Protein AF-A0A261R4B3-F1 (afdb_monomer_lite)

Secondary structure (DSSP, 8-state):
----TT-HHHHHHHTTTTSBGGGG-S-BSSSSPBPPEEEE-SSS-EEEEEEEEEE--EEEEEEEEEEEETTEEEEEEEEEEE--EEEEEEEEEE-TT-BEEEEEEEE-SSS-HHHHHHHHHS---

Sequence (125 aa):
MGLSPWSPTRNKLDAQVGKNIKELLPKWPEPNGATPFVKQEDAQTKSYTYIYGYEAAHYENKGYQVMTAPGIIQNGRYDEYVPESTDCWVIFYTNNEGTILRYKMITNGKINYNSCGRYISGYGF

pLDDT: mean 87.18, std 8.68, range [49.59, 97.44]

Organism: NCBI:txid1416803

Radius of gyration: 20.32 Å; chains: 1; bounding box: 42×30×66 Å

Structure (mmCIF, N/CA/C/O backbone):
data_AF-A0A261R4B3-F1
#
_entry.id   AF-A0A261R4B3-F1
#
loop_
_atom_site.group_PDB
_atom_site.id
_atom_site.type_symbol
_atom_site.label_atom_id
_atom_site.label_alt_id
_atom_site.label_comp_id
_atom_site.label_asym_id
_atom_site.label_entity_id
_atom_site.label_seq_id
_atom_site.pdbx_PDB_ins_code
_atom_site.Cartn_x
_atom_site.Cartn_y
_atom_site.Cartn_z
_atom_site.occupancy
_atom_site.B_iso_or_equiv
_atom_site.auth_seq_id
_atom_site.auth_comp_id
_atom_site.auth_asym_id
_atom_site.auth_atom_id
_atom_site.pdbx_PDB_model_num
ATOM 1 N N . MET A 1 1 ? -9.690 6.364 -12.917 1.00 49.59 1 MET A N 1
ATOM 2 C CA . MET A 1 1 ? -10.508 5.131 -12.960 1.00 49.59 1 MET A CA 1
ATOM 3 C C . MET A 1 1 ? -10.272 4.386 -11.657 1.00 49.59 1 MET A C 1
ATOM 5 O O . MET A 1 1 ? -9.134 4.024 -11.418 1.00 49.59 1 MET A O 1
ATOM 9 N N . GLY A 1 2 ? -11.269 4.299 -10.772 1.00 64.69 2 GLY A N 1
ATOM 10 C CA . GLY A 1 2 ? -11.130 3.654 -9.455 1.00 64.69 2 GLY A CA 1
ATOM 11 C C . GLY A 1 2 ? -11.307 2.133 -9.512 1.00 64.69 2 GLY A C 1
ATOM 12 O O . GLY A 1 2 ? -11.559 1.578 -10.580 1.00 64.69 2 GLY A O 1
ATOM 13 N N . LEU A 1 3 ? -11.196 1.464 -8.360 1.00 70.19 3 LEU A N 1
ATOM 14 C CA . LEU A 1 3 ? -11.479 0.030 -8.243 1.00 70.19 3 LEU A CA 1
ATOM 15 C C . LEU A 1 3 ? -12.927 -0.279 -8.653 1.00 70.19 3 LEU A C 1
ATOM 17 O O . LEU A 1 3 ? -13.864 0.394 -8.213 1.00 70.19 3 LEU A O 1
ATOM 21 N N . SER A 1 4 ? -13.108 -1.337 -9.450 1.00 72.94 4 SER A N 1
ATOM 22 C CA . SER A 1 4 ? -14.438 -1.867 -9.772 1.00 72.94 4 SER A CA 1
ATOM 23 C C . SER A 1 4 ? -15.224 -2.176 -8.484 1.00 72.94 4 SER A C 1
ATOM 25 O O . SER A 1 4 ? -14.633 -2.710 -7.541 1.00 72.94 4 SER A O 1
ATOM 27 N N . PRO A 1 5 ? -16.543 -1.898 -8.425 1.00 72.12 5 PRO A N 1
ATOM 28 C CA . PRO A 1 5 ? -17.409 -2.321 -7.319 1.00 72.12 5 PRO A CA 1
ATOM 29 C C . PRO A 1 5 ? -17.355 -3.826 -7.029 1.00 72.12 5 PRO A C 1
ATOM 31 O O . PRO A 1 5 ? -17.554 -4.233 -5.895 1.00 72.12 5 PRO A O 1
ATOM 34 N N . TRP A 1 6 ? -17.035 -4.637 -8.039 1.00 70.38 6 TRP A N 1
ATOM 35 C CA . TRP A 1 6 ? -16.936 -6.095 -7.931 1.00 70.38 6 TRP A CA 1
ATOM 36 C C . TRP A 1 6 ? -15.504 -6.591 -7.697 1.00 70.38 6 TRP A C 1
ATOM 38 O O . TRP A 1 6 ? -15.246 -7.790 -7.755 1.00 70.38 6 TRP A O 1
ATOM 48 N N . SER A 1 7 ? -14.546 -5.685 -7.474 1.00 80.62 7 SER A N 1
ATOM 49 C CA . SER A 1 7 ? -13.148 -6.058 -7.269 1.00 80.62 7 SER A CA 1
ATOM 50 C C . SER A 1 7 ? -12.967 -6.759 -5.914 1.00 80.62 7 SER A C 1
ATOM 52 O O . SER A 1 7 ? -13.262 -6.155 -4.878 1.00 80.62 7 SER A O 1
ATOM 54 N N . PRO A 1 8 ? -12.394 -7.980 -5.870 1.00 82.31 8 PRO A N 1
ATOM 55 C CA . PRO A 1 8 ? -12.018 -8.631 -4.612 1.00 82.31 8 PRO A CA 1
ATOM 56 C C . PRO A 1 8 ? -11.091 -7.764 -3.750 1.00 82.31 8 PRO A C 1
ATOM 58 O O . PRO A 1 8 ? -11.144 -7.811 -2.522 1.00 82.31 8 PRO A O 1
ATOM 61 N N . THR A 1 9 ? -10.267 -6.929 -4.389 1.00 86.19 9 THR A N 1
ATOM 62 C CA . THR A 1 9 ? -9.414 -5.941 -3.720 1.00 86.19 9 THR A CA 1
ATOM 63 C C . THR A 1 9 ? -10.235 -4.897 -2.983 1.00 86.19 9 THR A C 1
ATOM 65 O O . THR A 1 9 ? -9.964 -4.623 -1.817 1.00 86.19 9 THR A O 1
ATOM 68 N N . ARG A 1 10 ? -11.261 -4.345 -3.641 1.00 87.06 10 ARG A N 1
ATOM 69 C CA . ARG A 1 10 ? -12.165 -3.374 -3.026 1.00 87.06 10 ARG A CA 1
ATOM 70 C C . ARG A 1 10 ? -12.884 -3.987 -1.830 1.00 87.06 10 ARG A C 1
ATOM 72 O O . ARG A 1 10 ? -12.834 -3.405 -0.759 1.00 87.06 10 ARG A O 1
ATOM 79 N N . ASN A 1 11 ? -13.438 -5.191 -1.975 1.00 87.56 11 ASN A N 1
ATOM 80 C CA . ASN A 1 11 ? -14.120 -5.880 -0.875 1.00 87.56 11 ASN A CA 1
ATOM 81 C C . ASN A 1 11 ? -13.196 -6.099 0.333 1.00 87.56 11 ASN A C 1
ATOM 83 O O . ASN A 1 11 ? -13.607 -5.886 1.470 1.00 87.56 11 ASN A O 1
ATOM 87 N N . LYS A 1 12 ? -11.929 -6.480 0.104 1.00 88.31 12 LYS A N 1
ATOM 88 C CA . LYS A 1 12 ? -10.945 -6.625 1.187 1.00 88.31 12 LYS A CA 1
ATOM 89 C C . LYS A 1 12 ? -10.618 -5.305 1.888 1.00 88.31 12 LYS A C 1
ATOM 91 O O . LYS A 1 12 ? -10.392 -5.332 3.096 1.00 88.31 12 LYS A O 1
ATOM 96 N N . LEU A 1 13 ? -10.555 -4.195 1.149 1.00 90.69 13 LEU A N 1
ATOM 97 C CA . LEU A 1 13 ? -10.298 -2.857 1.693 1.00 90.69 13 LEU A CA 1
ATOM 98 C C . LEU A 1 13 ? -11.517 -2.313 2.448 1.00 90.69 13 LEU A C 1
ATOM 100 O O . LEU A 1 13 ? -11.375 -1.853 3.579 1.00 90.69 13 LEU A O 1
ATOM 104 N N . ASP A 1 14 ? -12.707 -2.431 1.856 1.00 91.75 14 ASP A N 1
ATOM 105 C CA . ASP A 1 14 ? -13.984 -2.035 2.456 1.00 91.75 14 ASP A CA 1
ATOM 106 C C . ASP A 1 14 ? -14.217 -2.791 3.776 1.00 91.75 14 ASP A C 1
ATOM 108 O O . ASP A 1 14 ? -14.617 -2.186 4.765 1.00 91.75 14 ASP A O 1
ATOM 112 N N . ALA A 1 15 ? -13.853 -4.078 3.844 1.00 91.81 15 ALA A N 1
ATOM 113 C CA . ALA A 1 15 ? -13.945 -4.885 5.063 1.00 91.81 15 ALA A CA 1
ATOM 114 C C . ALA A 1 15 ? -13.039 -4.419 6.221 1.00 91.81 15 ALA A C 1
ATOM 116 O O . ALA A 1 15 ? -13.208 -4.906 7.340 1.00 91.81 15 ALA A O 1
ATOM 117 N N . GLN A 1 16 ? -12.070 -3.526 5.976 1.00 94.19 16 GLN A N 1
ATOM 118 C CA . GLN A 1 16 ? -11.247 -2.943 7.042 1.00 94.19 16 GLN A CA 1
ATOM 119 C C . GLN A 1 16 ? -11.835 -1.651 7.605 1.00 94.19 16 GLN A C 1
ATOM 121 O O . GLN A 1 16 ? -11.477 -1.251 8.709 1.00 94.19 16 GLN A O 1
ATOM 126 N N . VAL A 1 17 ? -12.729 -0.982 6.876 1.00 95.38 17 VAL A N 1
ATOM 127 C CA . VAL A 1 17 ? -13.361 0.243 7.367 1.00 95.38 17 VAL A CA 1
ATOM 128 C C . VAL A 1 17 ? -14.223 -0.095 8.587 1.00 95.38 17 VAL A C 1
ATOM 130 O O . VAL A 1 17 ? -15.002 -1.042 8.570 1.00 95.38 17 VAL A O 1
ATOM 133 N N . GLY A 1 18 ? -14.050 0.664 9.668 1.00 95.25 18 GLY A N 1
ATOM 134 C CA . GLY A 1 18 ? -14.687 0.430 10.965 1.00 95.25 18 GLY A CA 1
ATOM 135 C C . GLY A 1 18 ? -13.922 -0.513 11.898 1.00 95.25 18 GLY A C 1
ATOM 136 O O . GLY A 1 18 ? -14.236 -0.557 13.085 1.00 95.25 18 GLY A O 1
ATOM 137 N N . LYS A 1 19 ? -12.896 -1.225 11.415 1.00 96.19 19 LYS A N 1
ATOM 138 C CA . LYS A 1 19 ? -12.035 -2.062 12.263 1.00 96.19 19 LYS A CA 1
ATOM 139 C C . LYS A 1 19 ? -10.927 -1.258 12.923 1.00 96.19 19 LYS A C 1
ATOM 141 O O . LYS A 1 19 ? -10.591 -0.154 12.486 1.00 96.19 19 LYS A O 1
ATOM 146 N N . ASN A 1 20 ? -10.325 -1.831 13.963 1.00 96.50 20 ASN A N 1
ATOM 147 C CA . ASN A 1 20 ? -9.154 -1.228 14.580 1.00 96.50 20 ASN A CA 1
ATOM 148 C C . ASN A 1 20 ? -7.892 -1.572 13.780 1.00 96.50 20 ASN A C 1
ATOM 150 O O . ASN A 1 20 ? -7.638 -2.731 13.462 1.00 96.50 20 ASN A O 1
ATOM 154 N N . ILE A 1 21 ? -7.053 -0.572 13.514 1.00 95.44 21 ILE A N 1
ATOM 155 C CA . ILE A 1 21 ? -5.805 -0.726 12.761 1.00 95.44 21 ILE A CA 1
ATOM 156 C C . ILE A 1 21 ? -4.845 -1.748 13.375 1.00 95.44 21 ILE A C 1
ATOM 158 O O . ILE A 1 21 ? -4.040 -2.327 12.652 1.00 95.44 21 ILE A O 1
ATOM 162 N N . LYS A 1 22 ? -4.949 -2.019 14.685 1.00 93.44 22 LYS A N 1
ATOM 163 C CA . LYS A 1 22 ? -4.167 -3.058 15.372 1.00 93.44 22 LYS A CA 1
ATOM 164 C C . LYS A 1 22 ? -4.367 -4.454 14.779 1.00 93.44 22 LYS A C 1
ATOM 166 O O . LYS A 1 22 ? -3.447 -5.253 14.867 1.00 93.44 22 LYS A O 1
ATOM 171 N N . GLU A 1 23 ? -5.510 -4.727 14.148 1.00 91.62 23 GLU A N 1
ATOM 172 C CA . GLU A 1 23 ? -5.768 -5.992 13.443 1.00 91.62 23 GLU A CA 1
ATOM 173 C C . GLU A 1 23 ? -4.944 -6.142 12.153 1.00 91.62 23 GLU A C 1
ATOM 175 O O . GLU A 1 23 ? -4.808 -7.247 11.639 1.00 91.62 23 GLU A O 1
ATOM 180 N N . LEU A 1 24 ? -4.403 -5.041 11.614 1.00 89.69 24 LEU A N 1
ATOM 181 C CA . LEU A 1 24 ? -3.576 -5.024 10.398 1.00 89.69 24 LEU A CA 1
ATOM 182 C C . LEU A 1 24 ? -2.076 -4.910 10.712 1.00 89.69 24 LEU A C 1
ATOM 184 O O . LEU A 1 24 ? -1.248 -4.894 9.805 1.00 89.69 24 LEU A O 1
ATOM 188 N N . LEU A 1 25 ? -1.713 -4.770 11.988 1.00 88.62 25 LEU A N 1
ATOM 189 C CA . LEU A 1 25 ? -0.331 -4.610 12.421 1.00 88.62 25 LEU A CA 1
ATOM 190 C C . LEU A 1 25 ? 0.275 -5.959 12.838 1.00 88.62 25 LEU A C 1
ATOM 192 O O . LEU A 1 25 ? -0.432 -6.812 13.363 1.00 88.62 25 LEU A O 1
ATOM 196 N N . PRO A 1 26 ? 1.598 -6.140 12.678 1.00 86.00 26 PRO A N 1
ATOM 197 C CA . PRO A 1 26 ? 2.552 -5.185 12.113 1.00 86.00 26 PRO A CA 1
ATOM 198 C C . PRO A 1 26 ? 2.559 -5.176 10.582 1.00 86.00 26 PRO A C 1
ATOM 200 O O . PRO A 1 26 ? 3.179 -4.290 10.003 1.00 86.00 26 PRO A O 1
ATOM 203 N N . LYS A 1 27 ? 1.917 -6.159 9.939 1.00 90.31 27 LYS A N 1
ATOM 204 C CA . LYS A 1 27 ? 1.940 -6.358 8.494 1.00 90.31 27 LYS A CA 1
ATOM 205 C C . LYS A 1 27 ? 0.554 -6.665 7.960 1.00 90.31 27 LYS A C 1
ATOM 207 O O . LYS A 1 27 ? -0.175 -7.464 8.535 1.00 90.31 27 LYS A O 1
ATOM 212 N N . TRP A 1 28 ? 0.247 -6.123 6.790 1.00 91.50 28 TRP A N 1
ATOM 213 C CA . TRP A 1 28 ? -0.990 -6.434 6.086 1.00 91.50 28 TRP A CA 1
ATOM 214 C C . TRP A 1 28 ? -0.772 -6.406 4.572 1.00 91.50 28 TRP A C 1
ATOM 216 O O . TRP A 1 28 ? 0.099 -5.654 4.137 1.00 91.50 28 TRP A O 1
ATOM 226 N N . PRO A 1 29 ? -1.515 -7.218 3.790 1.00 86.06 29 PRO A N 1
ATOM 227 C CA . PRO A 1 29 ? -2.303 -8.371 4.245 1.00 86.06 29 PRO A CA 1
ATOM 228 C C . PRO A 1 29 ? -1.408 -9.562 4.618 1.00 86.06 29 PRO A C 1
ATOM 230 O O . PRO A 1 29 ? -0.393 -9.810 3.976 1.00 86.06 29 PRO A O 1
ATOM 233 N N . GLU A 1 30 ? -1.786 -10.346 5.622 1.00 80.62 30 GLU A N 1
ATOM 234 C CA . GLU A 1 30 ? -1.027 -11.552 5.970 1.00 80.62 30 GLU A CA 1
ATOM 235 C C . GLU A 1 30 ? -1.178 -12.677 4.927 1.00 80.62 30 GLU A C 1
ATOM 237 O O . GLU A 1 30 ? -2.226 -12.785 4.278 1.00 80.62 30 GLU A O 1
ATOM 242 N N . PRO A 1 31 ? -0.150 -13.537 4.756 1.00 70.81 31 PRO A N 1
ATOM 243 C CA . PRO A 1 31 ? 1.155 -13.531 5.442 1.00 70.81 31 PRO A CA 1
ATOM 244 C C . PRO A 1 31 ? 2.227 -12.657 4.760 1.00 70.81 31 PRO A C 1
ATOM 246 O O . PRO A 1 31 ? 3.261 -12.365 5.356 1.00 70.81 31 PRO A O 1
ATOM 249 N N . ASN A 1 32 ? 1.987 -12.209 3.525 1.00 73.06 32 ASN A N 1
ATOM 250 C CA . ASN A 1 32 ? 2.978 -11.523 2.680 1.00 73.06 32 ASN A CA 1
ATOM 251 C C . ASN A 1 32 ? 2.919 -9.989 2.799 1.00 73.06 32 ASN A C 1
ATOM 253 O O . ASN A 1 32 ? 3.269 -9.267 1.866 1.00 73.06 32 ASN A O 1
ATOM 257 N N . GLY A 1 33 ? 2.417 -9.496 3.928 1.00 80.31 33 GLY A N 1
ATOM 258 C CA . GLY A 1 33 ? 2.064 -8.097 4.114 1.00 80.31 33 GLY A CA 1
ATOM 259 C C . GLY A 1 33 ? 3.270 -7.182 4.266 1.00 80.31 33 GLY A C 1
ATOM 260 O O . GLY A 1 33 ? 4.342 -7.599 4.711 1.00 80.31 33 GLY A O 1
ATOM 261 N N . ALA A 1 34 ? 3.077 -5.908 3.941 1.00 86.56 34 ALA A N 1
ATOM 262 C CA . ALA A 1 34 ? 4.072 -4.868 4.176 1.00 86.56 34 ALA A CA 1
ATOM 263 C C . ALA A 1 34 ? 3.928 -4.301 5.593 1.00 86.56 34 ALA A C 1
ATOM 265 O O . ALA A 1 34 ? 2.829 -4.279 6.143 1.00 86.56 34 ALA A O 1
ATOM 266 N N . THR A 1 35 ? 5.019 -3.808 6.179 1.00 92.12 35 THR A N 1
ATOM 267 C CA . THR A 1 35 ? 4.944 -2.998 7.403 1.00 92.12 35 THR A CA 1
ATOM 268 C C . THR A 1 35 ? 4.522 -1.576 7.029 1.00 92.12 35 THR A C 1
ATOM 270 O O . THR A 1 35 ? 5.078 -1.032 6.070 1.00 92.12 35 THR A O 1
ATOM 273 N N . PRO A 1 36 ? 3.570 -0.944 7.736 1.00 94.44 36 PRO A N 1
ATOM 274 C CA . PRO A 1 36 ? 3.121 0.383 7.361 1.00 94.44 36 PRO A CA 1
ATOM 275 C C . PRO A 1 36 ? 4.084 1.476 7.825 1.00 94.44 36 PRO A C 1
ATOM 277 O O . PRO A 1 36 ? 4.631 1.431 8.927 1.00 94.44 36 PRO A O 1
ATOM 280 N N . PHE A 1 37 ? 4.175 2.533 7.027 1.00 94.12 37 PHE A N 1
ATOM 281 C CA . PHE A 1 37 ? 4.661 3.832 7.473 1.00 94.12 37 PHE A CA 1
ATOM 282 C C . PHE A 1 37 ? 3.529 4.572 8.180 1.00 94.12 37 PHE A C 1
ATOM 284 O O . PHE A 1 37 ? 2.435 4.709 7.627 1.00 94.12 37 PHE A O 1
ATOM 291 N N . VAL A 1 38 ? 3.786 5.050 9.395 1.00 95.19 38 VAL A N 1
ATOM 292 C CA . VAL A 1 38 ? 2.785 5.736 10.218 1.00 95.19 38 VAL A CA 1
ATOM 293 C C . VAL A 1 38 ? 3.074 7.228 10.240 1.00 95.19 38 VAL A C 1
ATOM 295 O O . VAL A 1 38 ? 4.199 7.637 10.526 1.00 95.19 38 VAL A O 1
ATOM 298 N N . LYS A 1 39 ? 2.058 8.047 9.968 1.00 94.94 39 LYS A N 1
ATOM 299 C CA . LYS A 1 39 ? 2.171 9.507 9.983 1.00 94.94 39 LYS A CA 1
ATOM 300 C C . LYS A 1 39 ? 0.942 10.138 10.640 1.00 94.94 39 LYS A C 1
ATOM 302 O O . LYS A 1 39 ? -0.172 9.647 10.495 1.00 94.94 39 LYS A O 1
ATOM 307 N N . GLN A 1 40 ? 1.139 11.234 11.369 1.00 93.81 40 GLN A N 1
ATOM 308 C CA . GLN A 1 40 ? 0.037 12.087 11.817 1.00 93.81 40 GLN A CA 1
ATOM 309 C C . GLN A 1 40 ? -0.363 13.021 10.663 1.00 93.81 40 GLN A C 1
ATOM 311 O O . GLN A 1 40 ? 0.490 13.739 10.139 1.00 93.81 40 GLN A O 1
ATOM 316 N N . GLU A 1 41 ? -1.631 13.005 10.253 1.00 91.62 41 GLU A N 1
ATOM 317 C CA . GLU A 1 41 ? -2.136 13.883 9.185 1.00 91.62 41 GLU A CA 1
ATOM 318 C C . GLU A 1 41 ? -2.646 15.214 9.754 1.00 91.62 41 GLU A C 1
ATOM 320 O O . GLU A 1 41 ? -2.357 16.275 9.209 1.00 91.62 41 GLU A O 1
ATOM 325 N N . ASP A 1 42 ? -3.362 15.157 10.879 1.00 92.75 42 ASP A N 1
ATOM 326 C CA . ASP A 1 42 ? -3.900 16.307 11.616 1.00 92.75 42 ASP A CA 1
ATOM 327 C C . ASP A 1 42 ? -4.085 15.941 13.103 1.00 92.75 42 ASP A C 1
ATOM 329 O O . ASP A 1 42 ? -3.681 14.863 13.517 1.00 92.75 42 ASP A O 1
ATOM 333 N N . ALA A 1 43 ? -4.685 16.794 13.940 1.00 92.25 43 ALA A N 1
ATOM 334 C CA . ALA A 1 43 ? -4.836 16.529 15.381 1.00 92.25 43 ALA A CA 1
ATOM 335 C C . ALA A 1 43 ? -5.715 15.303 15.741 1.00 92.25 43 ALA A C 1
ATOM 337 O O . ALA A 1 43 ? -5.673 14.822 16.876 1.00 92.25 43 ALA A O 1
ATOM 338 N N . GLN A 1 44 ? -6.528 14.807 14.807 1.00 92.25 44 GLN A N 1
ATOM 339 C CA . GLN A 1 44 ? -7.506 13.736 15.027 1.00 92.25 44 GLN A CA 1
ATOM 340 C C . GLN A 1 44 ? -7.276 12.504 14.144 1.00 92.25 44 GLN A C 1
ATOM 342 O O . GLN A 1 44 ? -7.876 11.457 14.403 1.00 92.25 44 GLN A O 1
ATOM 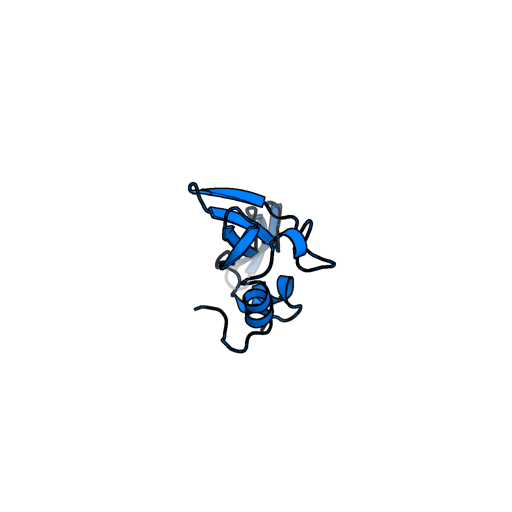347 N N . THR A 1 45 ? -6.399 12.610 13.142 1.00 94.12 45 THR A N 1
ATOM 348 C CA . THR A 1 45 ? -6.211 11.593 12.108 1.00 94.12 45 THR A CA 1
ATOM 349 C C . THR A 1 45 ? -4.765 11.118 12.007 1.00 94.12 45 THR A C 1
ATOM 351 O O . THR A 1 45 ? -3.833 11.912 11.847 1.00 94.12 45 THR A O 1
ATOM 354 N N . LYS A 1 46 ? -4.586 9.794 11.992 1.00 96.75 46 LYS A N 1
ATOM 355 C CA . LYS A 1 46 ? -3.328 9.127 11.622 1.00 96.75 46 LYS A CA 1
ATOM 356 C C . LYS A 1 46 ? -3.488 8.391 10.299 1.00 96.75 46 LYS A C 1
ATOM 358 O O . LYS A 1 46 ? -4.568 7.889 9.995 1.00 96.75 46 LYS A O 1
ATOM 363 N N . SER A 1 47 ? -2.418 8.309 9.522 1.00 96.44 47 SER A N 1
ATO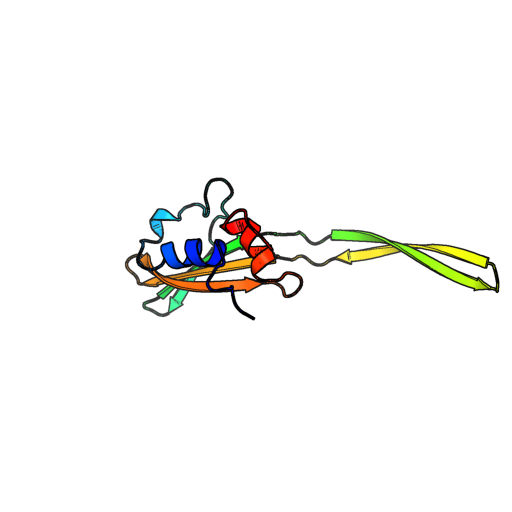M 364 C CA . SER A 1 47 ? -2.342 7.494 8.316 1.00 96.44 47 SER A CA 1
ATOM 365 C C . SER A 1 47 ? -1.370 6.330 8.507 1.00 96.44 47 SER A C 1
ATOM 367 O O . SER A 1 47 ? -0.311 6.470 9.120 1.00 96.44 47 SER A O 1
ATOM 369 N N . TYR A 1 48 ? -1.755 5.169 7.980 1.00 96.81 48 TYR A N 1
ATOM 370 C CA . TYR A 1 48 ? -0.959 3.944 7.942 1.00 96.81 48 TYR A CA 1
ATOM 371 C C . TYR A 1 48 ? -0.799 3.535 6.482 1.00 96.81 48 TYR A C 1
ATOM 373 O O . TYR A 1 48 ? -1.772 3.139 5.837 1.00 96.81 48 TYR A O 1
ATOM 381 N N . THR A 1 49 ? 0.415 3.679 5.955 1.00 95.00 49 THR A N 1
ATOM 382 C CA . THR A 1 49 ? 0.718 3.517 4.529 1.00 95.00 49 THR A CA 1
ATOM 383 C C . THR A 1 49 ? 1.486 2.230 4.276 1.00 95.00 49 THR A C 1
ATOM 385 O O . THR A 1 49 ? 2.641 2.109 4.670 1.00 95.00 49 THR A O 1
ATOM 388 N N . TYR A 1 50 ? 0.858 1.298 3.571 1.00 93.25 50 TYR A N 1
ATOM 389 C CA . TYR A 1 50 ? 1.439 0.041 3.114 1.00 93.25 50 TYR A CA 1
ATOM 390 C C . TYR A 1 50 ? 1.932 0.197 1.672 1.00 93.25 50 TYR A C 1
ATOM 392 O O . TYR A 1 50 ? 1.177 0.648 0.807 1.00 93.25 50 TYR A O 1
ATOM 400 N N . ILE A 1 51 ? 3.189 -0.169 1.430 1.00 91.62 51 ILE A N 1
ATOM 401 C CA . ILE A 1 51 ? 3.904 -0.007 0.157 1.00 91.62 51 ILE A CA 1
ATOM 402 C C . ILE A 1 51 ? 4.165 -1.394 -0.436 1.00 91.62 51 ILE A C 1
ATOM 404 O O . ILE A 1 51 ? 4.697 -2.257 0.261 1.00 91.62 51 ILE A O 1
ATOM 408 N N . TYR A 1 52 ? 3.814 -1.606 -1.707 1.00 89.94 52 TYR A N 1
ATOM 409 C CA . TYR A 1 52 ? 4.040 -2.879 -2.407 1.00 89.94 52 TYR A CA 1
ATOM 410 C C . TYR A 1 52 ? 4.655 -2.685 -3.788 1.00 89.94 52 TYR A C 1
ATOM 412 O O . TYR A 1 52 ? 4.460 -1.646 -4.419 1.00 89.94 52 TYR A O 1
ATOM 420 N N . GLY A 1 53 ? 5.354 -3.726 -4.255 1.00 86.69 53 GLY A N 1
ATOM 421 C CA . GLY A 1 53 ? 6.070 -3.701 -5.530 1.00 86.69 53 GLY A CA 1
ATOM 422 C C . GLY A 1 53 ? 7.204 -2.682 -5.510 1.00 86.69 53 GLY A C 1
ATOM 423 O O . GLY A 1 53 ? 7.307 -1.867 -6.416 1.00 86.69 53 GLY A O 1
ATOM 424 N N . TYR A 1 54 ? 7.982 -2.651 -4.422 1.00 84.06 54 TYR A N 1
ATOM 425 C CA . TYR A 1 54 ? 9.178 -1.816 -4.363 1.00 84.06 54 TYR A CA 1
ATOM 426 C C . TYR A 1 54 ? 10.256 -2.409 -5.272 1.00 84.06 54 TYR A C 1
ATOM 428 O O . TYR A 1 54 ? 10.675 -3.551 -5.077 1.00 84.06 54 TYR A O 1
ATOM 436 N N . GLU A 1 55 ? 10.718 -1.608 -6.222 1.00 83.31 55 GLU A N 1
ATOM 437 C CA . GLU A 1 55 ? 11.839 -1.899 -7.104 1.00 83.31 55 GLU A CA 1
ATOM 438 C C . GLU A 1 55 ? 12.932 -0.860 -6.855 1.00 83.31 55 GLU A C 1
ATOM 440 O O . GLU A 1 55 ? 12.716 0.343 -7.026 1.00 83.31 55 GLU A O 1
ATOM 445 N N . ALA A 1 56 ? 14.113 -1.316 -6.434 1.00 85.06 56 ALA A N 1
ATOM 446 C CA . ALA A 1 56 ? 15.259 -0.438 -6.238 1.00 85.06 56 ALA A CA 1
ATOM 447 C C . ALA A 1 56 ? 15.786 0.083 -7.585 1.00 85.06 56 ALA A C 1
ATOM 449 O O . ALA A 1 56 ? 15.698 -0.600 -8.610 1.00 85.06 56 ALA A O 1
ATOM 450 N N . ALA A 1 57 ? 16.374 1.281 -7.571 1.00 87.38 57 ALA A N 1
ATOM 451 C CA . ALA A 1 57 ? 17.011 1.846 -8.754 1.00 87.38 57 ALA A CA 1
ATOM 452 C C . ALA A 1 57 ? 18.131 0.926 -9.266 1.00 87.38 57 ALA A C 1
ATOM 454 O O . ALA A 1 57 ? 18.951 0.439 -8.484 1.00 87.38 57 ALA A O 1
ATOM 455 N N . HIS A 1 58 ? 18.180 0.710 -10.576 1.00 89.44 58 HIS A N 1
ATOM 456 C CA . HIS A 1 58 ? 19.167 -0.156 -11.216 1.00 89.44 58 HIS A CA 1
ATOM 457 C C . HIS A 1 58 ? 19.420 0.267 -12.668 1.00 89.44 58 HIS A C 1
ATOM 459 O O . HIS A 1 58 ? 18.743 1.141 -13.204 1.00 89.44 58 HIS A O 1
ATOM 465 N N . TYR A 1 59 ? 20.424 -0.337 -13.301 1.00 91.00 59 TYR A N 1
ATOM 466 C CA . TYR A 1 59 ? 20.671 -0.188 -14.733 1.00 91.00 59 TYR A CA 1
ATOM 467 C C . TYR A 1 59 ? 20.205 -1.447 -15.462 1.00 91.00 59 TYR A C 1
ATOM 469 O O . TYR A 1 59 ? 20.566 -2.557 -15.069 1.00 91.00 59 TYR A O 1
ATOM 477 N N . GLU A 1 60 ? 19.421 -1.274 -16.523 1.00 91.62 60 GLU A N 1
ATOM 478 C CA . GLU A 1 60 ? 19.024 -2.352 -17.428 1.00 91.62 60 GLU A CA 1
ATOM 479 C C . GLU A 1 60 ? 19.841 -2.284 -18.717 1.00 91.62 60 GLU A C 1
ATOM 481 O O . GLU A 1 60 ? 19.917 -1.242 -19.368 1.00 91.62 60 GLU A O 1
ATOM 486 N N . ASN A 1 61 ? 20.416 -3.411 -19.133 1.00 92.62 61 ASN A N 1
ATOM 487 C CA . ASN A 1 61 ? 21.098 -3.490 -20.419 1.00 92.62 61 ASN A CA 1
ATOM 488 C C . ASN A 1 61 ? 20.069 -3.694 -21.538 1.00 92.62 61 ASN A C 1
ATOM 490 O O . ASN A 1 61 ? 19.422 -4.743 -21.601 1.00 92.62 61 ASN A O 1
ATOM 494 N N . LYS A 1 62 ? 19.928 -2.715 -22.439 1.00 89.56 62 LYS A N 1
ATOM 495 C CA . LYS A 1 62 ? 19.008 -2.801 -23.580 1.00 89.56 62 LYS A CA 1
ATOM 496 C C . LYS A 1 62 ? 19.745 -2.931 -24.901 1.00 89.56 62 LYS A C 1
ATOM 498 O O . LYS A 1 62 ? 20.755 -2.276 -25.159 1.00 89.56 62 LYS A O 1
ATOM 503 N N . GLY A 1 63 ? 19.213 -3.807 -25.750 1.00 90.44 63 GLY A N 1
ATOM 504 C CA . GLY A 1 63 ? 19.653 -3.964 -27.128 1.00 90.44 63 GLY A CA 1
ATOM 505 C C . GLY A 1 63 ? 18.935 -2.982 -28.046 1.00 90.44 63 GLY A C 1
ATOM 506 O O . GLY A 1 63 ? 17.749 -2.714 -27.869 1.00 90.44 63 GLY A O 1
ATOM 507 N N . TYR A 1 64 ? 19.641 -2.486 -29.056 1.00 86.56 64 TYR A N 1
ATOM 508 C CA . TYR A 1 64 ? 19.038 -1.713 -30.137 1.00 86.56 64 TYR A CA 1
ATOM 509 C C . TYR A 1 64 ? 19.590 -2.163 -31.487 1.00 86.56 64 TYR A C 1
ATOM 511 O O . TYR A 1 64 ? 20.703 -2.689 -31.580 1.00 86.56 64 TYR A O 1
ATOM 519 N N . GLN A 1 65 ? 18.792 -1.957 -32.532 1.00 89.00 65 GLN A N 1
ATOM 520 C CA . GLN A 1 65 ? 19.166 -2.246 -33.911 1.00 89.00 65 GLN A CA 1
ATOM 521 C C . GLN A 1 65 ? 19.035 -0.966 -34.729 1.00 89.00 65 GLN A C 1
ATOM 523 O O . GLN A 1 65 ? 17.996 -0.309 -34.685 1.00 89.00 65 GLN A O 1
ATOM 528 N N . VAL A 1 66 ? 20.077 -0.615 -35.480 1.00 87.06 66 VAL A N 1
ATOM 529 C CA . VAL A 1 66 ? 20.051 0.514 -36.418 1.00 87.06 66 VAL A CA 1
ATOM 530 C C . VAL A 1 66 ? 20.407 -0.001 -37.799 1.00 87.06 66 VAL A C 1
ATOM 532 O O . VAL A 1 66 ? 21.396 -0.713 -37.968 1.00 87.06 66 VAL A O 1
ATOM 535 N N . MET A 1 67 ? 19.612 0.372 -38.798 1.00 85.94 67 MET A N 1
ATOM 536 C CA . MET A 1 67 ? 19.988 0.177 -40.193 1.00 85.94 67 MET A CA 1
ATOM 537 C C . MET A 1 67 ? 20.946 1.302 -40.595 1.00 85.94 67 MET A C 1
ATOM 539 O O . MET A 1 67 ? 20.534 2.456 -40.693 1.00 85.94 67 MET A O 1
ATOM 543 N N . THR A 1 68 ? 22.224 0.980 -40.785 1.00 86.62 68 THR A N 1
ATOM 544 C CA . THR A 1 68 ? 23.266 1.972 -41.110 1.00 86.62 68 THR A CA 1
ATOM 545 C C . THR A 1 68 ? 23.431 2.177 -42.615 1.00 86.62 68 THR A C 1
ATOM 547 O O . THR A 1 68 ? 23.881 3.234 -43.047 1.00 86.62 68 THR A O 1
ATOM 550 N N . ALA A 1 69 ? 23.017 1.193 -43.416 1.00 84.25 69 ALA A N 1
ATOM 551 C CA . ALA A 1 69 ? 22.902 1.258 -44.871 1.00 84.25 69 ALA A CA 1
ATOM 552 C C . ALA A 1 69 ? 21.825 0.260 -45.346 1.00 84.25 69 ALA A C 1
ATOM 554 O O . ALA A 1 69 ? 21.460 -0.637 -44.579 1.00 84.25 69 ALA A O 1
ATOM 555 N N . PRO A 1 70 ? 21.311 0.359 -46.589 1.00 87.88 70 PRO A N 1
ATOM 556 C CA . PRO A 1 70 ? 20.358 -0.614 -47.118 1.00 87.88 70 PRO A CA 1
ATOM 557 C C . PRO A 1 70 ? 20.889 -2.049 -46.980 1.00 87.88 70 PRO A C 1
ATOM 559 O O . PRO A 1 70 ? 21.930 -2.390 -47.534 1.00 87.88 70 PRO A O 1
ATOM 562 N N . GLY A 1 71 ? 20.188 -2.879 -46.206 1.00 84.88 71 GLY A N 1
ATOM 563 C CA . GLY A 1 71 ? 20.572 -4.272 -45.951 1.00 84.88 71 GLY A CA 1
ATOM 564 C C . GLY A 1 71 ? 21.651 -4.490 -44.879 1.00 84.88 71 GLY A C 1
ATOM 565 O O . GLY A 1 71 ? 21.963 -5.643 -44.592 1.00 84.88 71 GLY A O 1
ATOM 566 N N . ILE A 1 72 ? 22.192 -3.437 -44.251 1.00 85.88 72 ILE A N 1
ATOM 567 C CA . ILE A 1 72 ? 23.176 -3.545 -43.160 1.00 85.88 72 ILE A CA 1
ATOM 568 C C . ILE A 1 72 ? 22.527 -3.129 -41.837 1.00 85.88 72 ILE A C 1
ATOM 570 O O . ILE A 1 72 ? 22.210 -1.957 -41.626 1.00 85.88 72 ILE A O 1
ATOM 574 N N . ILE A 1 73 ? 22.355 -4.098 -40.934 1.00 88.94 73 ILE A N 1
ATOM 575 C CA . ILE A 1 73 ? 21.838 -3.889 -39.576 1.00 88.94 73 ILE A CA 1
ATOM 576 C C . ILE A 1 73 ? 23.000 -3.974 -38.589 1.00 88.94 73 ILE A C 1
ATOM 578 O O . ILE A 1 73 ? 23.688 -4.992 -38.514 1.00 88.94 73 ILE A O 1
ATOM 582 N N . GLN A 1 74 ? 23.191 -2.920 -37.801 1.00 87.06 74 GLN A N 1
ATOM 583 C CA . GLN A 1 74 ? 24.116 -2.907 -36.678 1.00 87.06 74 GLN A CA 1
ATOM 584 C C . GLN A 1 74 ? 23.341 -3.095 -35.373 1.00 87.06 74 GLN A C 1
ATOM 586 O O . GLN A 1 74 ? 22.369 -2.389 -35.108 1.00 87.06 74 GLN A O 1
ATOM 591 N N . ASN A 1 75 ? 23.797 -4.040 -34.553 1.00 90.12 75 ASN A N 1
ATOM 592 C CA . ASN A 1 75 ? 23.261 -4.275 -33.217 1.00 90.12 75 ASN A CA 1
ATOM 593 C C . ASN A 1 75 ? 24.190 -3.639 -32.187 1.00 90.12 75 ASN A C 1
ATOM 595 O O . ASN A 1 75 ? 25.401 -3.860 -32.227 1.00 90.12 75 ASN A O 1
ATOM 599 N N . GLY A 1 76 ? 23.623 -2.886 -31.256 1.00 88.38 76 GLY A N 1
ATOM 600 C CA . GLY A 1 76 ? 24.350 -2.294 -30.142 1.00 88.38 76 GLY A CA 1
ATOM 601 C C . GLY A 1 76 ? 23.683 -2.598 -28.809 1.00 88.38 76 GLY A C 1
ATOM 602 O O . GLY A 1 76 ? 22.596 -3.179 -28.747 1.00 88.38 76 GLY A O 1
ATOM 603 N N . ARG A 1 77 ? 24.360 -2.206 -27.731 1.00 90.31 77 ARG A N 1
ATOM 604 C CA . ARG A 1 77 ? 23.838 -2.256 -26.365 1.00 90.31 77 ARG A CA 1
ATOM 605 C C . ARG A 1 77 ? 24.133 -0.938 -25.666 1.00 90.31 77 ARG A C 1
ATOM 607 O O . ARG A 1 77 ? 25.162 -0.324 -25.945 1.00 90.31 77 ARG A O 1
ATOM 614 N N . TYR A 1 78 ? 23.243 -0.525 -24.782 1.00 88.06 78 TYR A N 1
ATOM 615 C CA . TYR A 1 78 ? 23.473 0.570 -23.849 1.00 88.06 78 TYR A CA 1
ATOM 616 C C . TYR A 1 78 ? 22.823 0.231 -22.511 1.00 88.06 78 TYR A C 1
ATOM 618 O O . TYR A 1 78 ? 21.904 -0.590 -22.452 1.00 88.06 78 TYR A O 1
ATOM 626 N N . ASP A 1 79 ? 23.312 0.864 -21.454 1.00 91.81 79 ASP A N 1
ATOM 627 C CA . ASP A 1 79 ? 22.712 0.752 -20.133 1.00 91.81 79 ASP A CA 1
ATOM 628 C C . ASP A 1 79 ? 21.705 1.888 -19.954 1.00 91.81 79 ASP A C 1
ATOM 630 O O . ASP A 1 79 ? 22.038 3.067 -20.089 1.00 91.81 79 ASP A O 1
ATOM 634 N N . GLU A 1 80 ? 20.455 1.530 -19.682 1.00 90.00 80 GLU A N 1
ATOM 635 C CA . GLU A 1 80 ? 19.389 2.470 -19.365 1.00 90.00 80 GLU A CA 1
ATOM 636 C C . GLU A 1 80 ? 19.215 2.537 -17.849 1.00 90.00 80 GLU A C 1
ATOM 638 O O . GLU A 1 80 ? 19.065 1.512 -17.184 1.00 90.00 80 GLU A O 1
ATOM 643 N N . TYR A 1 81 ? 19.237 3.747 -17.292 1.00 88.94 81 TYR A N 1
ATOM 644 C CA . TYR A 1 81 ? 18.966 3.940 -15.873 1.00 88.94 81 TYR A CA 1
ATOM 645 C C . TYR A 1 81 ? 17.468 3.806 -15.592 1.00 88.94 81 TYR A C 1
ATOM 647 O O . TYR A 1 81 ? 16.660 4.582 -16.109 1.00 88.94 81 TYR A O 1
ATOM 655 N N . VAL A 1 82 ? 17.112 2.860 -14.726 1.00 85.62 82 VAL A N 1
ATOM 656 C CA . VAL A 1 82 ? 15.756 2.666 -14.217 1.00 85.62 82 VAL A CA 1
ATOM 657 C C . VAL A 1 82 ? 15.694 3.214 -12.786 1.00 85.62 82 VAL A C 1
ATOM 659 O O . VAL A 1 82 ? 16.35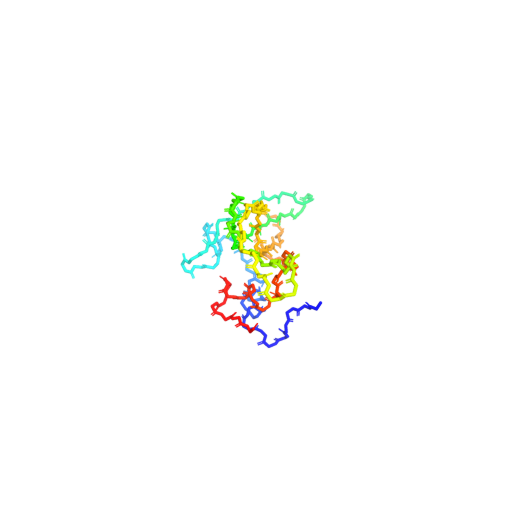1 2.673 -11.891 1.00 85.62 82 VAL A O 1
ATOM 662 N N . PRO A 1 83 ? 14.940 4.303 -12.539 1.00 84.25 83 PRO A N 1
ATOM 663 C CA . PRO A 1 83 ? 14.817 4.875 -11.203 1.00 84.25 83 PRO A CA 1
ATOM 664 C C . PRO A 1 83 ? 14.037 3.945 -10.271 1.00 84.25 83 PRO A C 1
ATOM 666 O O . PRO A 1 83 ? 13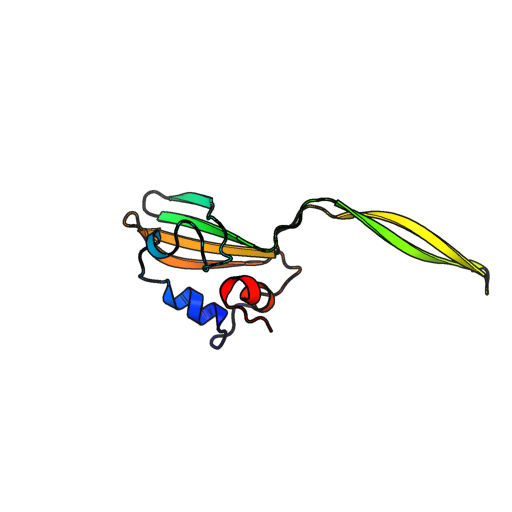.242 3.118 -10.723 1.00 84.25 83 PRO A O 1
ATOM 669 N N . GLU A 1 84 ? 14.228 4.129 -8.962 1.00 86.25 84 GLU A N 1
ATOM 670 C CA . GLU A 1 84 ? 13.451 3.399 -7.961 1.00 86.2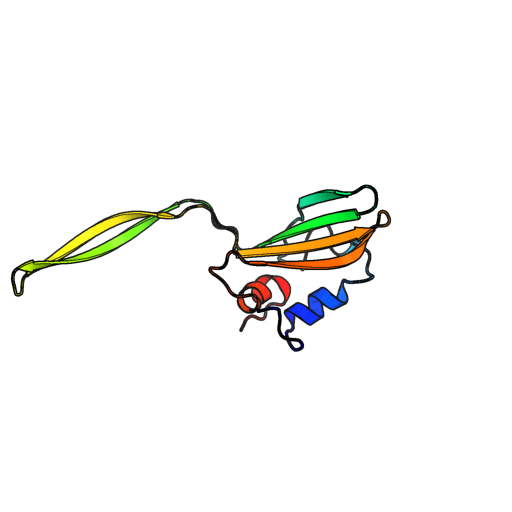5 84 GLU A CA 1
ATOM 671 C C . GLU A 1 84 ? 11.953 3.651 -8.139 1.00 86.25 84 GLU A C 1
ATOM 673 O O . GLU A 1 84 ? 11.516 4.746 -8.514 1.00 86.25 84 GLU A O 1
ATOM 678 N N . SER A 1 85 ? 11.147 2.627 -7.880 1.00 83.19 85 SER A N 1
ATOM 679 C CA . SER A 1 85 ? 9.706 2.763 -7.983 1.00 83.19 85 SER A CA 1
ATOM 680 C C . SER A 1 85 ? 8.967 1.882 -6.988 1.00 83.19 85 SER A C 1
ATOM 682 O O . SER A 1 85 ? 9.508 0.969 -6.374 1.00 83.19 85 SER A O 1
ATOM 684 N N . THR A 1 86 ? 7.712 2.228 -6.759 1.00 87.00 86 THR A N 1
ATOM 685 C CA . THR A 1 86 ? 6.769 1.440 -5.975 1.00 87.00 86 THR A CA 1
ATOM 686 C C . THR A 1 86 ? 5.516 1.341 -6.802 1.00 87.00 86 THR A C 1
ATOM 688 O O . THR A 1 86 ? 5.034 2.355 -7.294 1.00 87.00 86 THR A O 1
ATOM 691 N N . ASP A 1 87 ? 4.960 0.154 -6.937 1.00 86.81 87 ASP A N 1
ATOM 692 C CA . ASP A 1 87 ? 3.754 -0.041 -7.731 1.00 86.81 87 ASP A CA 1
ATOM 693 C C . ASP A 1 87 ? 2.491 0.491 -7.054 1.00 86.81 87 ASP A C 1
ATOM 695 O O . ASP A 1 87 ? 1.605 1.052 -7.709 1.00 86.81 87 ASP A O 1
ATOM 699 N N . CYS A 1 88 ? 2.422 0.336 -5.733 1.00 89.56 88 CYS A N 1
ATOM 700 C CA . CYS A 1 88 ? 1.198 0.461 -4.960 1.00 89.56 88 CYS A CA 1
ATOM 701 C C . CYS A 1 88 ? 1.390 1.098 -3.594 1.00 89.56 88 CYS A C 1
ATOM 703 O O . CYS A 1 88 ? 2.203 0.634 -2.794 1.00 89.56 88 CYS A O 1
ATOM 705 N N . TRP A 1 89 ? 0.496 2.027 -3.261 1.00 91.75 89 TRP A N 1
ATOM 706 C CA . TRP A 1 89 ? 0.302 2.505 -1.898 1.00 91.75 89 TRP A CA 1
ATOM 707 C C . TRP A 1 89 ? -1.136 2.263 -1.462 1.00 91.75 89 TRP A C 1
ATOM 709 O O . TRP A 1 89 ? -2.080 2.660 -2.151 1.00 91.75 89 TRP A O 1
ATOM 719 N N . VAL A 1 90 ? -1.300 1.666 -0.286 1.00 93.19 90 VAL A N 1
ATOM 720 C CA . VAL A 1 90 ? -2.581 1.572 0.417 1.00 93.19 90 VAL A CA 1
ATOM 721 C C . VAL A 1 90 ? -2.471 2.354 1.711 1.00 93.19 90 VAL A C 1
ATOM 723 O O . VAL A 1 90 ? -1.654 2.035 2.567 1.00 93.19 90 VAL A O 1
ATOM 726 N N . ILE A 1 91 ? -3.299 3.380 1.853 1.00 95.44 91 ILE A N 1
ATOM 727 C CA . ILE A 1 91 ? -3.286 4.299 2.985 1.00 95.44 91 ILE A CA 1
ATOM 728 C C . ILE A 1 91 ? -4.590 4.122 3.747 1.00 95.44 91 ILE A C 1
ATOM 730 O O . ILE A 1 91 ? -5.653 4.429 3.209 1.00 95.44 91 ILE A O 1
ATOM 734 N N . PHE A 1 92 ? -4.520 3.674 4.995 1.00 97.00 92 PHE A N 1
ATOM 735 C CA . PHE A 1 92 ? -5.659 3.690 5.909 1.00 97.00 92 PHE A CA 1
ATOM 736 C C . PHE A 1 92 ? -5.595 4.933 6.786 1.00 97.00 92 PHE A C 1
ATOM 738 O O . PHE A 1 92 ? -4.565 5.203 7.399 1.00 97.00 92 PHE A O 1
ATOM 745 N N . TYR A 1 93 ? -6.695 5.679 6.849 1.00 97.38 93 TYR A N 1
ATOM 746 C CA . TYR A 1 93 ? -6.840 6.833 7.730 1.00 97.38 93 TYR A CA 1
ATOM 747 C C . TYR A 1 93 ? -7.647 6.419 8.949 1.00 97.38 93 TYR A C 1
ATOM 749 O O . TYR A 1 93 ? -8.749 5.885 8.803 1.00 97.38 93 TYR A O 1
ATOM 757 N N . THR A 1 94 ? -7.113 6.675 10.135 1.00 97.38 94 THR A N 1
ATOM 758 C CA . THR A 1 94 ? -7.724 6.280 11.401 1.00 97.38 94 THR A CA 1
ATOM 759 C C . THR A 1 94 ? -8.020 7.490 12.265 1.00 97.38 94 THR A C 1
ATOM 761 O O . THR A 1 94 ? -7.302 8.485 12.194 1.00 97.38 94 THR A O 1
ATOM 764 N N . ASN A 1 95 ? -9.016 7.375 13.141 1.00 96.19 95 ASN A N 1
ATOM 765 C CA . ASN A 1 95 ? -9.154 8.298 14.266 1.00 96.19 95 ASN A CA 1
ATOM 766 C C . ASN A 1 95 ? -8.051 8.047 15.326 1.00 96.19 95 ASN A C 1
ATOM 768 O O . ASN A 1 95 ? -7.232 7.127 15.197 1.00 96.19 95 ASN A O 1
ATOM 772 N N . ASN A 1 96 ? -8.054 8.834 16.405 1.00 91.81 96 ASN A N 1
ATOM 773 C CA . ASN A 1 96 ? -7.105 8.689 17.518 1.00 91.81 96 ASN A CA 1
ATOM 774 C C . ASN A 1 96 ? -7.224 7.359 18.289 1.00 91.81 96 ASN A C 1
ATOM 776 O O . ASN A 1 96 ? -6.253 6.933 18.913 1.00 91.81 96 ASN A O 1
ATOM 780 N N . GLU A 1 97 ? -8.369 6.680 18.219 1.00 93.56 97 GLU A N 1
ATOM 781 C CA . GLU A 1 97 ? -8.599 5.358 18.828 1.00 93.56 97 GLU A CA 1
ATOM 782 C C . GLU A 1 97 ? -8.059 4.210 17.952 1.00 93.56 97 GLU A C 1
ATOM 784 O O . GLU A 1 97 ? -7.966 3.059 18.389 1.00 93.56 97 GLU A O 1
ATOM 789 N N . GLY A 1 98 ? -7.666 4.520 16.712 1.00 94.00 98 GLY A N 1
ATOM 790 C CA . GLY A 1 98 ? -7.171 3.561 15.730 1.00 94.00 98 GLY A CA 1
ATOM 791 C C . GLY A 1 98 ? -8.262 2.942 14.856 1.00 94.00 98 GLY A C 1
ATOM 792 O O . GLY A 1 98 ? -7.958 2.040 14.080 1.00 94.00 98 GLY A O 1
ATOM 793 N N . THR A 1 99 ? -9.509 3.407 14.936 1.00 97.44 99 THR A N 1
ATOM 794 C CA . THR A 1 99 ? -10.595 2.961 14.053 1.00 97.44 99 THR A CA 1
ATOM 795 C C . THR A 1 99 ? -10.364 3.486 12.644 1.00 97.44 99 THR A C 1
ATOM 797 O O . THR A 1 99 ? -10.218 4.694 12.446 1.00 97.44 99 THR A O 1
ATOM 800 N N . ILE A 1 100 ? -10.347 2.590 11.661 1.00 97.38 100 ILE A N 1
ATOM 801 C CA . ILE A 1 100 ? -10.173 2.925 10.247 1.00 97.38 100 ILE A CA 1
ATOM 802 C C . ILE A 1 100 ? -11.440 3.616 9.739 1.00 97.38 100 ILE A C 1
ATOM 804 O O . ILE A 1 100 ? -12.511 3.019 9.690 1.00 97.38 100 ILE A O 1
ATOM 808 N N . LEU A 1 101 ? -11.311 4.874 9.325 1.00 96.31 101 LEU A N 1
ATOM 809 C CA . LEU A 1 101 ? -12.420 5.694 8.831 1.00 96.31 101 LEU A CA 1
ATOM 810 C C . LEU A 1 101 ? -12.598 5.562 7.320 1.00 96.31 101 LEU A C 1
ATOM 812 O O . LEU A 1 101 ? -13.711 5.566 6.804 1.00 96.31 101 LEU A O 1
ATOM 816 N N . ARG A 1 102 ? -11.479 5.493 6.600 1.00 95.38 102 ARG A N 1
ATOM 817 C CA . ARG A 1 102 ? -11.435 5.402 5.139 1.00 95.38 102 ARG A CA 1
ATOM 818 C C . ARG A 1 102 ? -10.081 4.886 4.689 1.00 95.38 102 ARG A C 1
ATOM 820 O O . ARG A 1 102 ? -9.102 4.952 5.434 1.00 95.38 102 ARG A O 1
ATOM 827 N N . TYR A 1 103 ? -10.008 4.466 3.435 1.00 94.25 103 TYR A N 1
ATOM 828 C CA . TYR A 1 103 ? -8.749 4.143 2.784 1.00 94.25 103 TYR A CA 1
ATOM 829 C C . TYR A 1 103 ? -8.570 4.932 1.489 1.00 94.25 103 TYR A C 1
ATOM 831 O O . TYR A 1 103 ? -9.521 5.456 0.905 1.00 94.25 103 TYR A O 1
ATOM 839 N N . LYS A 1 104 ? -7.323 5.017 1.038 1.00 92.81 104 LYS A N 1
ATOM 840 C CA . LYS A 1 104 ? -6.951 5.504 -0.285 1.00 92.81 104 LYS A CA 1
ATOM 841 C C . LYS A 1 104 ? -5.954 4.536 -0.892 1.00 92.81 104 LYS A C 1
ATOM 843 O O . LYS A 1 104 ? -5.033 4.088 -0.222 1.00 92.81 104 LYS A O 1
ATOM 848 N N . MET A 1 105 ? -6.134 4.258 -2.172 1.00 90.12 105 MET A N 1
ATOM 849 C CA . MET A 1 105 ? -5.194 3.478 -2.957 1.00 90.12 105 MET A CA 1
ATOM 850 C C . MET A 1 105 ? -4.598 4.369 -4.041 1.00 90.12 105 MET A C 1
ATOM 852 O O . MET A 1 105 ? -5.307 5.184 -4.640 1.00 90.12 105 MET A O 1
ATOM 856 N N . ILE A 1 106 ? -3.295 4.249 -4.261 1.00 89.94 106 ILE A N 1
ATOM 857 C CA . ILE A 1 106 ? -2.534 5.021 -5.247 1.00 89.94 106 ILE A CA 1
ATOM 858 C C . ILE A 1 106 ? -1.653 4.037 -6.017 1.00 89.94 106 ILE A C 1
ATOM 860 O O . ILE A 1 106 ? -1.132 3.096 -5.421 1.00 89.94 106 ILE A O 1
ATOM 864 N N . THR A 1 107 ? -1.503 4.251 -7.323 1.00 88.06 107 THR A N 1
ATOM 865 C CA . THR A 1 107 ? -0.540 3.527 -8.162 1.00 88.06 107 THR A CA 1
ATOM 866 C C . THR A 1 107 ? 0.491 4.488 -8.742 1.00 88.06 107 THR A C 1
ATOM 868 O O . THR A 1 107 ? 0.257 5.696 -8.794 1.00 88.06 107 THR A O 1
ATOM 871 N N . ASN A 1 108 ? 1.623 3.963 -9.209 1.00 83.94 108 ASN A N 1
ATOM 872 C CA . ASN A 1 108 ? 2.667 4.753 -9.880 1.00 83.94 108 ASN A CA 1
ATOM 873 C C . ASN A 1 108 ? 2.302 5.195 -11.306 1.00 83.94 108 ASN A C 1
ATOM 875 O O . ASN A 1 108 ? 3.135 5.767 -12.003 1.00 83.94 108 ASN A O 1
ATOM 879 N N . GLY A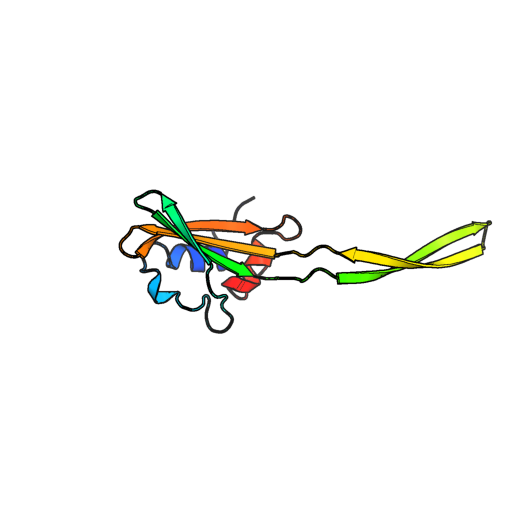 1 109 ? 1.091 4.888 -11.777 1.00 81.56 109 GLY A N 1
ATOM 880 C CA . GLY A 1 109 ? 0.657 5.152 -13.147 1.00 81.56 109 GLY A CA 1
ATOM 881 C C . GLY A 1 109 ? 1.188 4.164 -14.192 1.00 81.56 109 GLY A C 1
ATOM 882 O O . GLY A 1 109 ? 0.607 4.093 -15.271 1.00 81.56 109 GLY A O 1
ATOM 883 N N . LYS A 1 110 ? 2.219 3.361 -13.880 1.00 81.00 110 LYS A N 1
ATOM 884 C CA . LYS A 1 110 ? 2.673 2.247 -14.734 1.00 81.00 110 LYS A CA 1
ATOM 885 C C . LYS A 1 110 ? 1.736 1.049 -14.628 1.00 81.00 110 LYS A C 1
ATOM 887 O O . LYS A 1 110 ? 1.513 0.350 -15.611 1.00 81.00 110 LYS A O 1
ATOM 892 N N . ILE A 1 111 ? 1.164 0.842 -13.442 1.00 80.38 111 ILE A N 1
ATOM 893 C CA . ILE A 1 111 ? 0.176 -0.204 -13.199 1.00 80.38 111 ILE A CA 1
ATOM 894 C C . ILE A 1 111 ? -1.217 0.370 -12.925 1.00 80.38 111 ILE A C 1
ATOM 896 O O . ILE A 1 111 ? -1.390 1.481 -12.405 1.00 80.38 111 ILE A O 1
ATOM 900 N N . ASN A 1 112 ? -2.236 -0.421 -13.255 1.00 82.31 112 ASN A N 1
ATOM 901 C CA . ASN A 1 112 ? -3.620 -0.096 -12.945 1.00 82.31 112 ASN A CA 1
ATOM 902 C C . ASN A 1 112 ? -3.988 -0.568 -11.516 1.00 82.31 112 ASN A C 1
ATOM 904 O O . ASN A 1 112 ? -3.278 -1.351 -10.879 1.00 82.31 112 ASN A O 1
ATOM 908 N N . TYR A 1 113 ? -5.129 -0.105 -11.000 1.00 80.62 113 TYR A N 1
ATOM 909 C CA . TYR A 1 113 ? -5.607 -0.487 -9.665 1.00 80.62 113 TYR A CA 1
ATOM 910 C C . TYR A 1 113 ? -5.890 -1.993 -9.514 1.00 80.62 113 TYR A C 1
ATOM 912 O O . TYR A 1 113 ? -5.766 -2.528 -8.415 1.00 80.62 113 TYR A O 1
ATOM 920 N N . ASN A 1 114 ? -6.243 -2.699 -10.588 1.00 76.69 114 ASN A N 1
ATOM 921 C CA . ASN A 1 114 ? -6.478 -4.141 -10.536 1.00 76.69 114 ASN A CA 1
ATOM 922 C C . ASN A 1 114 ? -5.164 -4.924 -10.411 1.00 76.69 114 ASN A C 1
ATOM 924 O O . ASN A 1 114 ? -5.098 -5.846 -9.605 1.00 76.69 114 ASN A O 1
ATOM 928 N N . SER A 1 115 ? -4.105 -4.530 -11.126 1.00 81.50 115 SER A N 1
ATOM 929 C CA . SER A 1 115 ? -2.754 -5.091 -10.982 1.00 81.50 115 SER A CA 1
ATOM 930 C C . SER A 1 115 ? -2.270 -4.961 -9.541 1.00 81.50 115 SER A C 1
ATOM 932 O O . SER A 1 115 ? -1.755 -5.912 -8.958 1.00 81.50 115 SER A O 1
ATOM 934 N N . CYS A 1 116 ? -2.536 -3.807 -8.935 1.00 83.56 116 CYS A N 1
ATOM 935 C CA . CYS A 1 116 ? -2.211 -3.545 -7.544 1.00 83.56 116 CYS A CA 1
ATOM 936 C C . CYS A 1 116 ? -2.997 -4.431 -6.557 1.00 83.56 116 CYS A C 1
ATOM 938 O O . CYS A 1 116 ? -2.516 -4.793 -5.481 1.00 83.56 116 CYS A O 1
ATOM 940 N N . GLY A 1 117 ? -4.190 -4.867 -6.964 1.00 82.62 117 GLY A N 1
ATOM 941 C CA . GLY A 1 117 ? -5.009 -5.834 -6.252 1.00 82.62 117 GLY A CA 1
ATOM 942 C C . GLY A 1 117 ? -4.343 -7.180 -5.984 1.00 82.62 117 GLY A C 1
ATOM 943 O O . GLY A 1 117 ? -4.727 -7.850 -5.016 1.00 82.62 117 GLY A O 1
ATOM 944 N N . ARG A 1 118 ? -3.315 -7.561 -6.760 1.00 84.44 118 ARG A N 1
ATOM 945 C CA . ARG A 1 118 ? -2.556 -8.804 -6.540 1.00 84.44 118 ARG A CA 1
ATOM 946 C C . ARG A 1 118 ? -1.888 -8.820 -5.172 1.00 84.44 118 ARG A C 1
ATOM 948 O O . ARG A 1 118 ? -1.992 -9.825 -4.477 1.00 84.44 118 ARG A O 1
ATOM 955 N N . TYR A 1 119 ? -1.303 -7.700 -4.751 1.00 84.69 119 TYR A N 1
ATOM 956 C CA . TYR A 1 119 ? -0.639 -7.589 -3.450 1.00 84.69 119 TYR A CA 1
ATOM 957 C C . TYR A 1 119 ? -1.616 -7.676 -2.272 1.00 84.69 119 TYR A C 1
ATOM 959 O O . TYR A 1 119 ? -1.258 -8.142 -1.197 1.00 84.69 119 TYR A O 1
ATOM 967 N N . ILE A 1 120 ? -2.864 -7.250 -2.477 1.00 84.56 120 ILE A N 1
ATOM 968 C CA . ILE A 1 120 ? -3.869 -7.123 -1.413 1.00 84.56 120 ILE A CA 1
ATOM 969 C C . ILE A 1 120 ? -4.751 -8.380 -1.322 1.00 84.56 120 ILE A C 1
ATOM 971 O O . ILE A 1 120 ? -5.061 -8.920 -0.256 1.00 84.56 120 ILE A O 1
ATOM 975 N N . SER A 1 121 ? -5.221 -8.840 -2.477 1.00 80.38 121 SER A N 1
ATOM 976 C CA . SER A 1 121 ? -6.258 -9.861 -2.598 1.00 80.38 121 SER A CA 1
ATOM 977 C C . SER A 1 121 ? -5.798 -11.162 -3.239 1.00 80.38 121 SER A C 1
ATOM 979 O O . SER A 1 121 ? -6.550 -12.127 -3.181 1.00 80.38 121 SER A O 1
ATOM 981 N N . GLY A 1 122 ? -4.591 -11.210 -3.810 1.00 73.94 122 GLY A N 1
ATOM 982 C CA . GLY A 1 122 ? -4.135 -12.328 -4.640 1.00 73.94 122 GLY A CA 1
ATOM 983 C C . GLY A 1 122 ? -4.761 -12.346 -6.041 1.00 73.94 122 GLY A C 1
ATOM 984 O O . GLY A 1 122 ? -4.356 -13.142 -6.879 1.00 73.94 122 GLY A O 1
ATOM 985 N N . TYR A 1 123 ? -5.708 -11.444 -6.321 1.00 64.00 123 TYR A N 1
ATOM 986 C CA . TYR A 1 123 ? -6.357 -11.281 -7.617 1.00 64.00 123 TYR A CA 1
ATOM 987 C C . TYR A 1 123 ? -5.921 -9.972 -8.266 1.00 64.00 123 TYR A C 1
ATOM 989 O O . TYR A 1 123 ? -5.995 -8.917 -7.641 1.00 64.00 123 TYR A O 1
ATOM 997 N N . GLY A 1 124 ? -5.531 -10.033 -9.537 1.00 60.47 124 GLY A N 1
ATOM 998 C CA . GLY A 1 124 ? -5.416 -8.850 -10.384 1.00 60.47 124 GLY A CA 1
ATOM 999 C C . GLY A 1 124 ? -5.861 -9.162 -11.800 1.00 60.47 124 GLY A C 1
ATOM 1000 O O . GLY A 1 124 ? -5.467 -10.200 -12.333 1.00 60.47 124 GLY A O 1
ATOM 1001 N N . PHE A 1 125 ? -6.690 -8.274 -12.347 1.00 51.16 125 PHE A N 1
ATOM 1002 C CA . PHE A 1 125 ? -7.195 -8.302 -13.720 1.00 51.16 125 PHE A CA 1
ATOM 1003 C C . PHE A 1 125 ? -6.240 -7.574 -14.660 1.00 51.16 125 PHE A C 1
ATOM 1005 O O . PHE A 1 125 ? -5.845 -6.434 -14.313 1.00 51.16 125 PHE A O 1
#

Foldseek 3Di:
DDDDPPALLVVLQVVQAQPFCVVCPCFPDPDLGAGWDWDDPDPWKIKTKTFADWDAKDWDKDKDWDDPDVVDIDIDIDTDTDHIDTAKIKMFMATPRRRGNHIDIDGPVVDDPQVVSCNHRVGRD